Protein AF-A0A3A9JSU4-F1 (afdb_monomer)

Structure (mmCIF, N/CA/C/O backbone):
data_AF-A0A3A9JSU4-F1
#
_entry.id   AF-A0A3A9JSU4-F1
#
loop_
_atom_site.group_PDB
_atom_site.id
_atom_site.type_symbol
_atom_site.label_atom_id
_atom_site.label_alt_id
_atom_site.label_comp_id
_atom_site.label_asym_id
_atom_site.label_entity_id
_atom_site.label_seq_id
_atom_site.pdbx_PDB_ins_code
_atom_site.Cartn_x
_atom_site.Cartn_y
_atom_site.Cartn_z
_atom_site.occupancy
_atom_site.B_iso_or_equiv
_atom_site.auth_seq_id
_atom_site.auth_comp_id
_atom_site.auth_asym_id
_atom_site.auth_atom_id
_atom_site.pdbx_PDB_model_num
ATOM 1 N N . MET A 1 1 ?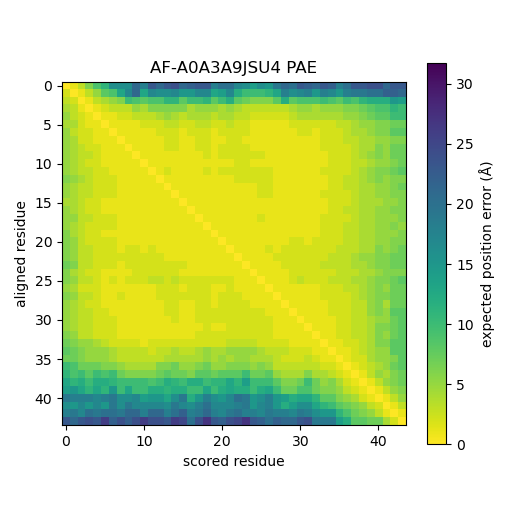 -24.850 -1.871 -10.269 1.00 63.94 1 MET A N 1
ATOM 2 C CA . MET A 1 1 ? -24.092 -1.618 -9.025 1.00 63.94 1 MET A CA 1
ATOM 3 C C . MET A 1 1 ? -22.630 -1.466 -9.404 1.00 63.94 1 MET A C 1
ATOM 5 O O . MET A 1 1 ? -22.064 -2.416 -9.929 1.00 63.94 1 MET A O 1
ATOM 9 N N . VAL A 1 2 ? -22.062 -0.269 -9.260 1.00 68.88 2 VAL A N 1
ATOM 10 C CA . VAL A 1 2 ? -20.655 -0.009 -9.609 1.00 68.88 2 VAL A CA 1
ATOM 11 C C . VAL A 1 2 ? -19.773 -0.585 -8.501 1.00 68.88 2 VAL A C 1
ATOM 13 O O . VAL A 1 2 ? -20.043 -0.350 -7.326 1.00 68.88 2 VAL A O 1
ATOM 16 N N . ARG A 1 3 ? -18.750 -1.363 -8.864 1.00 86.31 3 ARG A N 1
ATOM 17 C CA . ARG A 1 3 ? -17.698 -1.806 -7.942 1.00 86.31 3 ARG A CA 1
ATOM 18 C C . ARG A 1 3 ? -16.483 -0.921 -8.168 1.00 86.31 3 ARG A C 1
ATOM 20 O O . ARG A 1 3 ? -15.902 -0.961 -9.246 1.00 86.31 3 ARG A O 1
ATOM 27 N N . ILE A 1 4 ? -16.154 -0.110 -7.171 1.00 89.88 4 ILE A N 1
ATOM 28 C CA . ILE A 1 4 ? -14.976 0.755 -7.189 1.00 89.88 4 ILE A CA 1
ATOM 29 C C . ILE A 1 4 ? -13.888 0.056 -6.383 1.00 89.88 4 ILE A C 1
ATOM 31 O O . ILE A 1 4 ? -14.120 -0.337 -5.241 1.00 89.88 4 ILE A O 1
ATOM 35 N N . GLU A 1 5 ? -12.721 -0.105 -6.994 1.00 93.12 5 GLU A N 1
ATOM 36 C CA . GLU A 1 5 ? -11.518 -0.575 -6.317 1.00 93.12 5 GLU A CA 1
ATOM 37 C C . GLU A 1 5 ? -10.680 0.628 -5.884 1.00 93.12 5 GLU A C 1
ATOM 39 O O . GLU A 1 5 ? -10.566 1.609 -6.619 1.00 93.12 5 GLU A O 1
ATOM 44 N N . VAL A 1 6 ? -10.104 0.552 -4.684 1.00 95.06 6 VAL A N 1
ATOM 45 C CA . VAL A 1 6 ? -9.259 1.605 -4.107 1.00 95.06 6 VAL A CA 1
ATOM 46 C C . VAL A 1 6 ? -7.818 1.114 -4.064 1.00 95.06 6 VAL A C 1
ATOM 48 O O . VAL A 1 6 ? -7.560 0.001 -3.600 1.00 95.06 6 VAL A O 1
ATOM 51 N N . VAL A 1 7 ? -6.895 1.961 -4.519 1.00 97.38 7 VAL A N 1
ATOM 52 C CA . VAL A 1 7 ? -5.446 1.757 -4.419 1.00 97.38 7 VAL A CA 1
ATOM 53 C C . VAL A 1 7 ? -4.885 2.814 -3.473 1.00 97.38 7 VAL A C 1
ATOM 55 O O . VAL A 1 7 ? -5.047 4.005 -3.724 1.00 97.38 7 VAL A O 1
ATOM 58 N N . ALA A 1 8 ? -4.253 2.387 -2.380 1.00 98.00 8 ALA A N 1
ATOM 59 C CA . ALA A 1 8 ? -3.560 3.288 -1.459 1.00 98.00 8 ALA A CA 1
ATOM 60 C C . ALA A 1 8 ? -2.085 3.454 -1.855 1.00 98.00 8 ALA A C 1
ATOM 62 O O . ALA A 1 8 ? -1.380 2.465 -2.041 1.00 98.00 8 ALA A O 1
ATOM 63 N N . GLU A 1 9 ? -1.608 4.691 -1.968 1.00 98.00 9 GLU A N 1
ATOM 64 C CA . GLU A 1 9 ? -0.212 5.003 -2.306 1.00 98.00 9 GLU A CA 1
ATOM 65 C C . GLU A 1 9 ? 0.597 5.422 -1.072 1.00 98.00 9 GLU A C 1
ATOM 67 O O . GLU A 1 9 ? 0.024 5.755 -0.035 1.00 98.00 9 GLU A O 1
ATOM 72 N N . PHE A 1 10 ? 1.929 5.423 -1.200 1.00 97.38 10 PHE A N 1
ATOM 73 C CA . PHE A 1 10 ? 2.879 5.811 -0.145 1.00 97.38 10 PHE A CA 1
ATOM 74 C C . PHE A 1 10 ? 2.840 4.916 1.106 1.00 97.38 10 PHE A C 1
ATOM 76 O O . PHE A 1 10 ? 2.975 5.371 2.240 1.00 97.38 10 PHE A O 1
ATOM 83 N N . ILE A 1 11 ? 2.690 3.603 0.913 1.00 98.38 11 ILE A N 1
ATOM 84 C CA . ILE A 1 11 ? 2.822 2.628 2.003 1.00 98.38 11 ILE A CA 1
ATOM 85 C C . ILE A 1 11 ? 4.313 2.414 2.301 1.00 98.38 11 ILE A C 1
ATOM 87 O O . ILE A 1 11 ? 5.008 1.677 1.599 1.00 98.38 11 ILE A O 1
ATOM 91 N N . GLU A 1 12 ? 4.812 3.085 3.337 1.00 98.25 12 GLU A N 1
ATOM 92 C CA . GLU A 1 12 ? 6.246 3.126 3.675 1.00 98.25 12 GLU A CA 1
ATOM 93 C C . GLU A 1 12 ? 6.635 2.257 4.874 1.00 98.25 12 GLU A C 1
ATOM 95 O O . GLU A 1 12 ? 7.820 2.041 5.125 1.00 98.25 12 GLU A O 1
ATOM 100 N N . ASN A 1 13 ? 5.662 1.697 5.599 1.00 98.56 13 ASN A N 1
ATOM 101 C CA . ASN A 1 13 ? 5.935 0.781 6.701 1.00 98.56 13 ASN A CA 1
ATOM 102 C C . ASN A 1 13 ? 4.783 -0.206 6.968 1.00 98.56 13 ASN A C 1
ATOM 104 O O . ASN A 1 13 ? 3.682 -0.102 6.420 1.00 98.56 13 ASN A O 1
ATOM 108 N N . ARG A 1 14 ? 5.066 -1.160 7.861 1.00 98.44 14 ARG A N 1
ATOM 109 C CA . ARG A 1 14 ? 4.141 -2.212 8.295 1.00 98.44 14 ARG A CA 1
ATOM 110 C C . ARG A 1 14 ? 2.875 -1.672 8.954 1.00 98.44 14 ARG A C 1
ATOM 112 O O . ARG A 1 14 ? 1.797 -2.194 8.697 1.00 98.44 14 ARG A O 1
ATOM 119 N N . GLU A 1 15 ? 3.002 -0.653 9.797 1.00 98.69 15 GLU A N 1
ATOM 120 C CA . GLU A 1 15 ? 1.875 -0.083 10.539 1.00 98.69 15 GLU A CA 1
ATOM 121 C C . GLU A 1 15 ? 0.819 0.488 9.583 1.00 98.69 15 GLU A C 1
ATOM 123 O O . GLU A 1 15 ? -0.363 0.157 9.700 1.00 98.69 15 GLU A O 1
ATOM 128 N N . ILE A 1 16 ? 1.251 1.249 8.572 1.00 98.44 16 ILE A N 1
ATOM 129 C CA . ILE A 1 16 ? 0.378 1.787 7.520 1.00 98.44 16 ILE A CA 1
ATOM 130 C C . ILE A 1 16 ? -0.317 0.645 6.765 1.00 98.44 16 ILE A C 1
ATOM 132 O O . ILE A 1 16 ? -1.540 0.664 6.608 1.00 98.44 16 ILE A O 1
ATOM 136 N N . ALA A 1 17 ? 0.436 -0.374 6.335 1.00 98.19 17 ALA A N 1
ATOM 137 C CA . ALA A 1 17 ? -0.117 -1.511 5.597 1.00 98.19 17 ALA A CA 1
ATOM 138 C C . ALA A 1 17 ? -1.200 -2.256 6.398 1.00 98.19 17 ALA A C 1
ATOM 140 O O . ALA A 1 17 ? -2.267 -2.578 5.869 1.00 98.19 17 ALA A O 1
ATOM 141 N N . GLU A 1 18 ? -0.957 -2.491 7.688 1.00 98.44 18 GLU A N 1
ATOM 142 C CA . GLU A 1 18 ? -1.909 -3.172 8.564 1.00 98.44 18 GLU A CA 1
ATOM 143 C C . GLU A 1 18 ? -3.171 -2.334 8.829 1.00 98.44 18 GLU A C 1
ATOM 145 O O . GLU A 1 18 ? -4.274 -2.888 8.858 1.00 98.44 18 GLU A O 1
ATOM 150 N N . ILE A 1 19 ? -3.048 -1.011 8.993 1.00 98.31 19 ILE A N 1
ATOM 151 C CA . ILE A 1 19 ? -4.202 -0.106 9.146 1.00 98.31 19 ILE A CA 1
ATOM 152 C C . ILE A 1 19 ? -5.085 -0.137 7.893 1.00 98.31 19 ILE A C 1
ATOM 154 O O . ILE A 1 19 ? -6.306 -0.290 8.002 1.00 98.31 19 ILE A O 1
ATOM 158 N N . LEU A 1 20 ? -4.482 -0.028 6.706 1.00 98.19 20 LEU A N 1
ATOM 159 C CA . LEU A 1 20 ? -5.204 -0.035 5.429 1.00 98.19 20 LEU A CA 1
ATOM 160 C C . LEU A 1 20 ? -5.911 -1.373 5.190 1.00 98.19 20 LEU A C 1
ATOM 162 O O . LEU A 1 20 ? -7.091 -1.390 4.832 1.00 98.19 20 LEU A O 1
ATOM 166 N N . HIS A 1 21 ? -5.231 -2.485 5.479 1.00 96.88 21 HIS A N 1
ATOM 167 C CA . HIS A 1 21 ? -5.815 -3.820 5.381 1.00 96.88 21 HIS A CA 1
ATOM 168 C C . HIS A 1 21 ? -7.042 -3.976 6.292 1.00 96.88 21 HI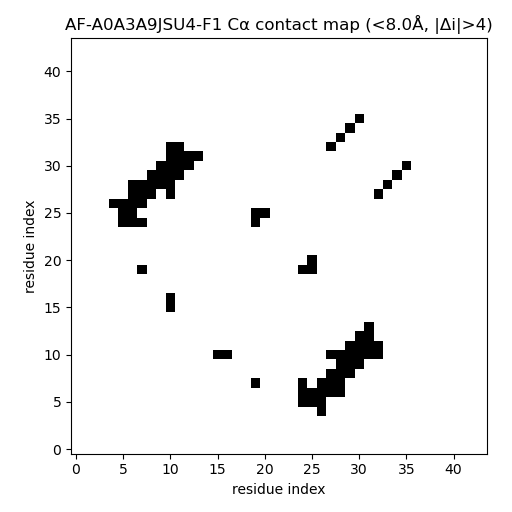S A C 1
ATOM 170 O O . HIS A 1 21 ? -8.107 -4.393 5.833 1.00 96.88 21 HIS A O 1
ATOM 176 N N . ARG A 1 22 ? -6.935 -3.571 7.568 1.00 98.12 22 ARG A N 1
ATOM 177 C CA . ARG A 1 22 ? -8.069 -3.599 8.514 1.00 98.12 22 ARG A CA 1
ATOM 178 C C . ARG A 1 22 ? -9.216 -2.669 8.109 1.00 98.12 22 ARG A C 1
ATOM 180 O O . ARG A 1 22 ? -10.356 -2.931 8.475 1.00 98.12 22 ARG A O 1
ATOM 187 N N . SER A 1 23 ? -8.925 -1.620 7.342 1.00 96.50 23 SER A N 1
ATOM 188 C CA . SER A 1 23 ? -9.919 -0.678 6.806 1.00 96.50 23 SER A CA 1
ATOM 189 C C . SER A 1 23 ? -10.614 -1.188 5.535 1.00 96.50 23 SER A C 1
ATOM 191 O O . SER A 1 23 ? -11.458 -0.494 4.973 1.00 96.50 23 SER A O 1
ATOM 193 N N . GLY A 1 24 ? -10.274 -2.394 5.067 1.00 95.56 24 GLY A N 1
ATOM 194 C CA . GLY A 1 24 ? -10.875 -3.018 3.887 1.00 95.56 24 GLY A CA 1
ATOM 195 C C . GLY A 1 24 ? -10.244 -2.600 2.557 1.00 95.56 24 GLY A C 1
ATOM 196 O O . GLY A 1 24 ? -10.755 -2.976 1.499 1.00 95.56 24 GLY A O 1
ATOM 197 N N . ILE A 1 25 ? -9.130 -1.863 2.579 1.00 96.50 25 ILE A N 1
ATOM 198 C CA . ILE A 1 25 ? -8.369 -1.542 1.369 1.00 96.50 25 ILE A CA 1
ATOM 199 C C . ILE A 1 25 ? -7.534 -2.763 0.986 1.00 96.50 25 ILE A C 1
ATOM 201 O O . ILE A 1 25 ? -6.781 -3.309 1.793 1.00 96.50 25 ILE A O 1
ATOM 205 N N . ARG A 1 26 ? -7.699 -3.209 -0.261 1.00 95.50 26 ARG A N 1
ATOM 206 C CA . ARG A 1 26 ? -7.112 -4.463 -0.760 1.00 95.50 26 ARG A CA 1
ATOM 207 C C . ARG A 1 26 ? -5.870 -4.269 -1.617 1.00 95.50 26 ARG A C 1
ATOM 209 O O . ARG A 1 26 ? -5.081 -5.200 -1.731 1.00 95.50 26 ARG A O 1
ATOM 216 N N . TYR A 1 27 ? -5.703 -3.092 -2.212 1.00 97.19 27 TYR A N 1
ATOM 217 C CA . TYR A 1 27 ? -4.595 -2.793 -3.111 1.00 97.19 27 TYR A CA 1
ATOM 218 C C . TYR A 1 27 ? -3.816 -1.586 -2.608 1.00 97.19 27 TYR A C 1
ATOM 220 O O . TYR A 1 27 ? -4.390 -0.634 -2.075 1.00 97.19 27 TYR A O 1
ATOM 228 N N . GLY A 1 28 ? -2.508 -1.604 -2.825 1.00 96.44 28 GLY A N 1
ATOM 229 C CA . GLY A 1 28 ? -1.677 -0.451 -2.546 1.00 96.44 28 GLY A CA 1
ATOM 230 C C . GLY A 1 28 ? -0.282 -0.566 -3.132 1.00 96.44 28 GLY A C 1
ATOM 231 O O . GLY A 1 28 ? 0.138 -1.638 -3.569 1.00 96.44 28 GLY A O 1
ATOM 232 N N . GLN A 1 29 ? 0.413 0.563 -3.131 1.00 98.00 29 GLN A N 1
ATOM 233 C CA . GLN A 1 29 ? 1.803 0.686 -3.537 1.00 98.00 29 GLN A CA 1
ATOM 234 C C . GLN A 1 29 ? 2.596 1.532 -2.542 1.00 98.00 29 GLN A C 1
ATOM 236 O O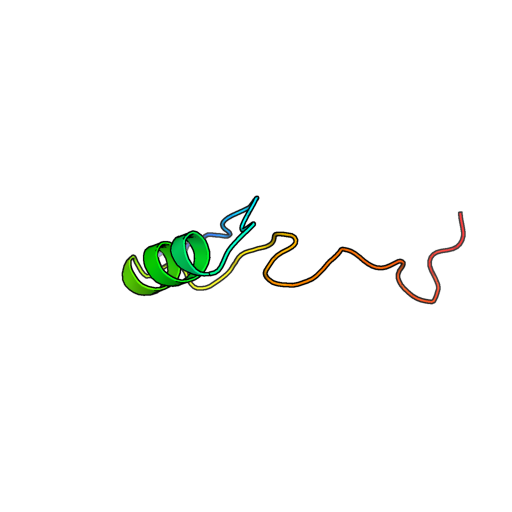 . GLN A 1 29 ? 2.059 2.379 -1.825 1.00 98.00 29 GLN A O 1
ATOM 241 N N . GLY A 1 30 ? 3.900 1.298 -2.510 1.00 97.31 30 GLY A N 1
ATOM 242 C CA . GLY A 1 30 ? 4.837 2.007 -1.654 1.00 97.31 30 GLY A CA 1
ATOM 243 C C . GLY A 1 30 ? 6.044 1.136 -1.351 1.00 97.31 30 GLY A C 1
ATOM 244 O O . GLY A 1 30 ? 5.996 -0.086 -1.505 1.00 97.31 30 GLY A O 1
ATOM 245 N N . TYR A 1 31 ? 7.136 1.759 -0.918 1.00 97.62 31 TYR A N 1
ATOM 246 C CA . TYR A 1 31 ? 8.415 1.070 -0.747 1.00 97.62 31 TYR A CA 1
ATOM 247 C C . TYR A 1 31 ? 8.382 -0.076 0.263 1.00 97.62 31 TYR A C 1
ATOM 249 O O . TYR A 1 31 ? 9.186 -0.997 0.140 1.00 97.62 31 TYR A O 1
ATOM 257 N N . TYR A 1 32 ? 7.434 -0.079 1.204 1.00 97.88 32 TYR A N 1
ATOM 258 C CA . TYR A 1 32 ? 7.235 -1.219 2.098 1.00 97.88 32 TYR A CA 1
ATOM 259 C C . TYR A 1 32 ? 6.717 -2.467 1.374 1.00 97.88 32 TYR A C 1
ATOM 261 O O . TYR A 1 32 ? 7.061 -3.583 1.752 1.00 97.88 32 TYR A O 1
ATOM 269 N N . LEU A 1 33 ? 5.894 -2.287 0.337 1.00 96.94 33 LEU A N 1
ATOM 270 C CA . LEU A 1 33 ? 5.318 -3.383 -0.449 1.00 96.94 33 LEU A CA 1
ATOM 271 C C . LEU A 1 33 ? 6.217 -3.813 -1.614 1.00 96.94 33 LEU A C 1
ATOM 273 O O . LEU A 1 33 ? 6.079 -4.921 -2.127 1.00 96.94 33 LEU A O 1
ATOM 277 N N . GLY A 1 34 ? 7.142 -2.947 -2.017 1.00 95.88 34 GLY A N 1
ATOM 278 C CA . GLY A 1 34 ? 8.133 -3.209 -3.049 1.00 95.88 34 GLY A CA 1
ATOM 279 C C . GLY A 1 34 ? 8.561 -1.916 -3.730 1.00 95.88 34 GLY A C 1
ATOM 280 O O . GLY A 1 34 ? 7.751 -1.017 -3.955 1.00 95.88 34 GLY A O 1
ATOM 281 N N . MET A 1 35 ? 9.845 -1.810 -4.067 1.00 92.56 35 MET A N 1
ATOM 282 C CA . MET A 1 35 ? 10.328 -0.693 -4.875 1.00 92.56 35 MET A CA 1
ATOM 283 C C . MET A 1 35 ? 9.922 -0.882 -6.341 1.00 92.56 35 MET A C 1
ATOM 285 O O . MET A 1 35 ? 9.997 -2.007 -6.848 1.00 92.56 35 MET A O 1
ATOM 289 N N . PRO A 1 36 ? 9.539 0.199 -7.046 1.00 90.06 36 PRO A N 1
ATOM 290 C CA . PRO A 1 36 ? 9.417 0.165 -8.494 1.00 90.06 36 PRO A CA 1
ATOM 291 C C . PRO A 1 36 ? 10.710 -0.366 -9.112 1.00 90.06 36 PRO A C 1
ATOM 293 O O . PRO A 1 36 ? 11.809 0.037 -8.731 1.00 90.06 36 PRO A O 1
ATOM 296 N N . SER A 1 37 ? 10.574 -1.279 -10.066 1.00 87.75 37 SER A N 1
ATOM 297 C CA . SER A 1 37 ? 11.699 -1.812 -10.827 1.00 87.75 37 SER A CA 1
ATOM 298 C C . SER A 1 37 ? 11.479 -1.541 -12.305 1.00 87.75 37 SER A C 1
ATOM 300 O O . SER A 1 37 ? 10.344 -1.431 -12.772 1.00 87.75 37 SER A O 1
ATOM 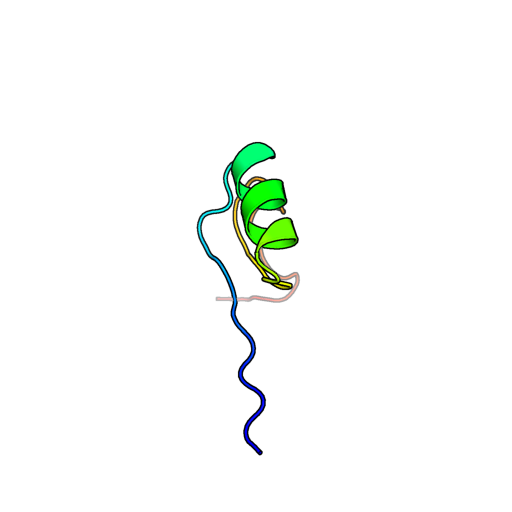302 N N . ILE A 1 38 ? 12.579 -1.396 -13.038 1.00 88.56 38 ILE A N 1
ATOM 303 C CA . ILE A 1 38 ? 12.525 -1.212 -14.484 1.00 88.56 38 ILE A CA 1
ATOM 304 C C . ILE A 1 38 ? 11.984 -2.505 -15.096 1.00 88.56 38 ILE A C 1
ATOM 306 O O . ILE A 1 38 ? 12.535 -3.584 -14.874 1.00 88.56 38 ILE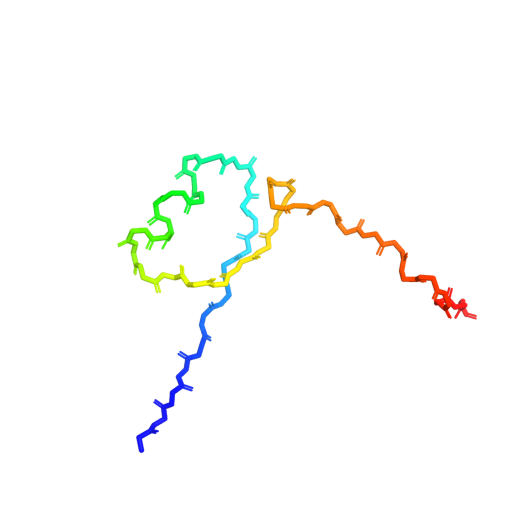 A O 1
ATOM 310 N N . CYS A 1 39 ? 10.915 -2.395 -15.882 1.00 83.75 39 CYS A N 1
ATOM 311 C CA . CYS A 1 39 ? 10.381 -3.525 -16.62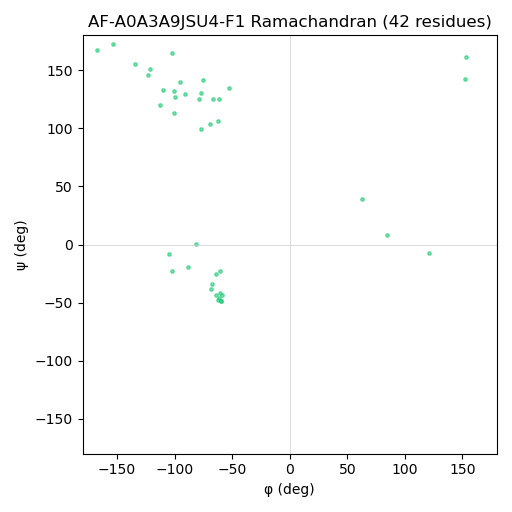8 1.00 83.75 39 CYS A CA 1
ATOM 312 C C . CYS A 1 39 ? 11.441 -4.034 -17.622 1.00 83.75 39 CYS A C 1
ATOM 314 O O . CYS A 1 39 ? 11.900 -3.249 -18.460 1.00 83.75 39 CYS A O 1
ATOM 316 N N . PRO A 1 40 ? 11.813 -5.330 -17.593 1.00 77.62 40 PRO A N 1
ATOM 317 C CA . PRO A 1 40 ? 12.728 -5.890 -18.578 1.00 77.62 40 PRO A CA 1
ATOM 318 C C . PRO A 1 40 ? 12.083 -5.790 -19.966 1.00 77.62 40 PRO A C 1
ATOM 320 O O . PRO A 1 40 ? 11.130 -6.503 -20.266 1.00 77.62 40 PRO A O 1
ATOM 323 N N . GLY A 1 41 ? 12.569 -4.864 -20.794 1.00 76.38 41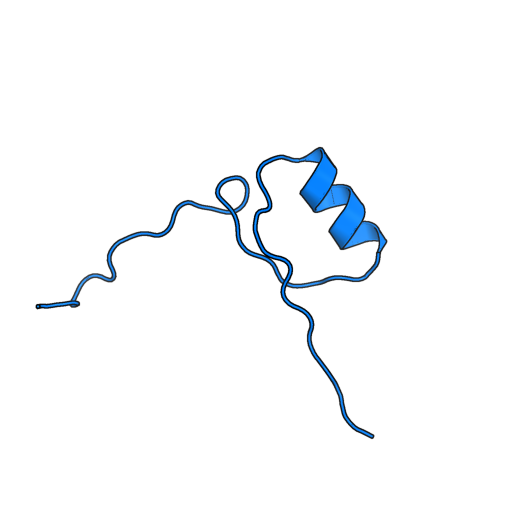 GLY A N 1
ATOM 324 C CA . GLY A 1 41 ? 12.017 -4.588 -22.125 1.00 76.38 41 GLY A CA 1
ATOM 325 C C . GLY A 1 41 ? 11.530 -3.156 -22.340 1.00 76.38 41 GLY A C 1
ATOM 326 O O . GLY A 1 41 ? 11.228 -2.809 -23.480 1.00 76.38 41 GLY A O 1
ATOM 327 N N . TYR A 1 42 ? 11.502 -2.317 -21.301 1.00 73.38 42 TYR A N 1
ATOM 328 C CA . TYR A 1 42 ? 11.355 -0.876 -21.490 1.00 73.38 42 TYR A CA 1
ATOM 329 C C . TYR A 1 42 ? 12.647 -0.341 -22.124 1.00 73.38 42 TYR A C 1
ATOM 331 O O . TYR A 1 42 ? 13.690 -0.285 -21.473 1.00 73.38 42 TYR A O 1
ATOM 339 N N . LYS A 1 43 ? 12.599 -0.064 -23.429 1.00 71.19 43 LYS A N 1
ATOM 340 C CA . LYS A 1 43 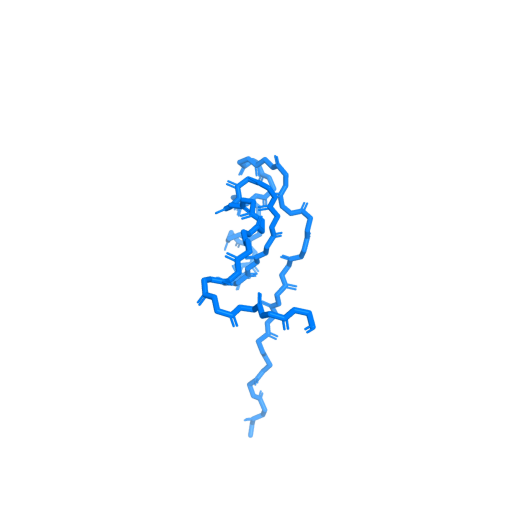? 13.628 0.689 -24.151 1.00 71.19 43 LYS A CA 1
ATOM 341 C C . LYS A 1 43 ? 13.096 2.107 -24.309 1.00 71.19 43 LYS A C 1
ATOM 343 O O . LYS A 1 43 ? 11.931 2.248 -24.677 1.00 71.19 43 LYS A O 1
ATOM 348 N N . ASP A 1 44 ? 13.934 3.087 -23.989 1.00 70.62 44 ASP A N 1
ATOM 349 C CA . ASP A 1 44 ? 13.651 4.510 -24.201 1.00 70.62 44 ASP A CA 1
ATOM 350 C C .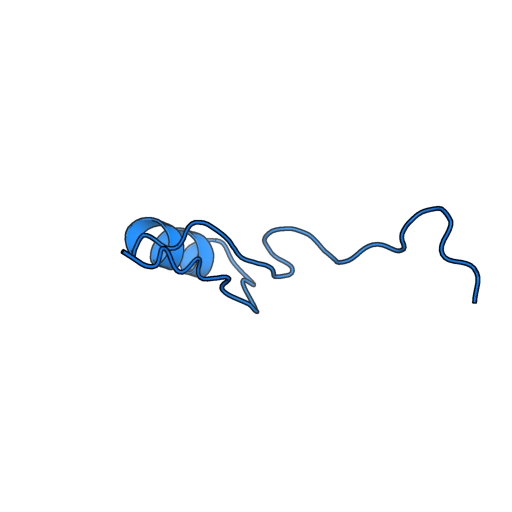 ASP A 1 44 ? 13.244 4.811 -25.654 1.00 70.62 44 ASP A C 1
ATOM 352 O O . ASP A 1 44 ? 13.799 4.161 -26.578 1.00 70.62 44 ASP A O 1
#

Foldseek 3Di:
DDDDADEAEAPADDVSVVVCVVVVHDHYDHVHVNDDDDDVPDDD

Secondary structure (DSSP, 8-state):
------EE----SHHHHHHHHHTT--EE-STTT------TT---

Mean predicted aligned error: 4.83 Å

pLDDT: mean 91.82, std 9.58, range [63.94, 98.69]

Solvent-accessible surface area (backbone atoms only — not comparable to full-atom values): 2989 Å² total; per-residue (Å²): 135,90,84,83,87,61,72,45,72,76,30,69,44,68,70,57,49,52,53,40,46,76,72,69,46,84,42,66,44,23,64,58,80,48,69,91,71,84,61,93,81,77,71,134

Sequence (44 aa):
MVRIEVVAEFIENREIAEILHRSGIRYGQGYYLGMPSICPGYKD

Radius of gyration: 13.65 Å; Cα contacts (8 Å, |Δi|>4): 42; chains: 1; bounding box: 38×12×35 Å